Protein AF-A0A954U6V6-F1 (afdb_monomer_lite)

Radius of gyration: 22.63 Å; chains: 1; bounding box: 54×30×57 Å

Secondary structure (DSSP, 8-state):
----EEEEPSSTTEEE-TTS-EEEPPTTEEEE-S--HHHHHHHHHHS--EEEEEEETTEEEEEEEEEEHHHHHHHHHHHHHHHTSHHHHHHHHHHHHHHHHHHHHHHHHHHHHHHHHHT--GGG-

Structure (mmCIF, N/CA/C/O backbone):
data_AF-A0A954U6V6-F1
#
_entry.id   AF-A0A954U6V6-F1
#
loop_
_atom_site.group_PDB
_atom_site.id
_atom_site.type_symbol
_atom_site.label_atom_id
_atom_site.label_alt_id
_atom_site.label_comp_id
_atom_site.label_asym_id
_atom_site.label_entity_id
_atom_site.label_seq_id
_atom_site.pdbx_PDB_ins_code
_atom_site.Cartn_x
_atom_site.Cartn_y
_atom_site.Cartn_z
_atom_site.occupancy
_atom_site.B_iso_or_equiv
_atom_site.auth_seq_id
_atom_site.auth_comp_id
_atom_site.auth_asym_id
_atom_site.auth_atom_id
_atom_site.pdbx_PDB_model_num
ATOM 1 N N . MET A 1 1 ? 3.807 13.335 18.013 1.00 41.47 1 MET A N 1
ATOM 2 C CA . MET A 1 1 ? 3.464 12.500 16.842 1.00 41.47 1 MET A CA 1
ATOM 3 C C . MET A 1 1 ? 2.737 11.290 17.387 1.00 41.47 1 MET A C 1
ATOM 5 O O . MET A 1 1 ? 3.369 10.535 18.112 1.00 41.47 1 MET A O 1
ATOM 9 N N . ASN A 1 2 ? 1.426 11.165 17.165 1.00 49.06 2 ASN A N 1
ATOM 10 C CA . ASN A 1 2 ? 0.691 10.009 17.679 1.00 49.06 2 ASN A CA 1
ATOM 11 C C . ASN A 1 2 ? 1.255 8.742 17.041 1.00 49.06 2 ASN A C 1
ATOM 13 O O . ASN A 1 2 ? 1.340 8.618 15.818 1.00 49.06 2 ASN A O 1
ATOM 17 N N . ASP A 1 3 ? 1.715 7.833 17.889 1.00 63.41 3 ASP A N 1
ATOM 18 C CA . ASP A 1 3 ? 2.323 6.591 17.458 1.00 63.41 3 ASP A CA 1
ATOM 19 C C . ASP A 1 3 ? 1.211 5.599 17.133 1.00 63.41 3 ASP A C 1
ATOM 21 O O . ASP A 1 3 ? 0.740 4.845 17.977 1.00 63.41 3 ASP A O 1
ATOM 25 N N . HIS A 1 4 ? 0.739 5.639 15.891 1.00 84.50 4 HIS A N 1
ATOM 26 C CA . HIS A 1 4 ? -0.319 4.756 15.403 1.00 84.50 4 HIS A CA 1
ATOM 27 C C . HIS A 1 4 ? 0.180 3.329 15.122 1.00 84.50 4 HIS A C 1
ATOM 29 O O . HIS A 1 4 ? -0.532 2.561 14.482 1.00 84.50 4 HIS A O 1
ATOM 35 N N . ASN A 1 5 ? 1.400 2.966 15.534 1.00 92.81 5 ASN A N 1
ATOM 36 C CA . ASN A 1 5 ? 1.970 1.643 15.301 1.00 92.81 5 ASN A CA 1
ATOM 37 C C . ASN A 1 5 ? 1.783 0.738 16.518 1.00 92.81 5 ASN A C 1
ATOM 39 O O . ASN A 1 5 ? 2.320 0.986 17.597 1.00 92.81 5 ASN A O 1
ATOM 43 N N . PHE A 1 6 ? 1.103 -0.376 16.291 1.00 95.69 6 PHE A N 1
ATOM 44 C CA . PHE A 1 6 ? 0.838 -1.401 17.284 1.00 95.69 6 PHE A CA 1
ATOM 45 C C . PHE A 1 6 ? 1.368 -2.752 16.821 1.00 95.69 6 PHE A C 1
ATOM 47 O O . PHE A 1 6 ? 1.519 -3.011 15.627 1.00 95.69 6 PHE A O 1
ATOM 54 N N . SER A 1 7 ? 1.603 -3.644 17.775 1.00 95.00 7 SER A N 1
ATOM 55 C CA . SER A 1 7 ? 1.817 -5.066 17.502 1.00 95.00 7 SER A CA 1
ATOM 56 C C . SER A 1 7 ? 0.515 -5.857 17.669 1.00 95.00 7 SER A C 1
ATOM 58 O O . SER A 1 7 ? -0.400 -5.381 18.350 1.00 95.00 7 SER A O 1
ATOM 60 N N . PRO A 1 8 ? 0.375 -7.040 17.040 1.00 94.62 8 PRO A N 1
ATOM 61 C CA . PRO A 1 8 ? -0.800 -7.883 17.241 1.00 94.62 8 PRO A CA 1
ATOM 62 C C . PRO A 1 8 ? -1.002 -8.229 18.721 1.00 94.62 8 PRO A C 1
ATOM 64 O O . PRO A 1 8 ? -0.051 -8.594 19.417 1.00 94.62 8 PRO A O 1
ATOM 67 N N . GLY A 1 9 ? -2.238 -8.119 19.205 1.00 92.88 9 GLY A N 1
ATOM 68 C CA . GLY A 1 9 ? -2.623 -8.652 20.505 1.00 92.88 9 GLY A CA 1
ATOM 69 C C . GLY A 1 9 ? -2.770 -10.175 20.471 1.00 92.88 9 GLY A C 1
ATOM 70 O O . GLY A 1 9 ? -2.716 -10.808 19.419 1.00 92.88 9 GLY A O 1
ATOM 71 N N . SER A 1 10 ? -2.961 -10.783 21.642 1.00 90.25 10 SER A N 1
ATOM 72 C CA . SER A 1 10 ? -3.200 -12.231 21.755 1.00 90.25 10 SER A CA 1
ATOM 73 C C . SER A 1 10 ? -4.609 -12.654 21.329 1.00 90.25 10 SER A C 1
ATOM 75 O O . SER A 1 10 ? -4.839 -13.834 21.086 1.00 90.25 10 SER A O 1
ATOM 77 N N . LYS A 1 11 ? -5.555 -11.709 21.255 1.00 90.88 11 LYS A N 1
ATOM 78 C CA . LYS A 1 11 ? -6.932 -11.921 20.795 1.00 90.88 11 LYS A CA 1
ATOM 79 C C . LYS A 1 11 ? -7.131 -11.195 19.465 1.00 90.88 11 LYS A C 1
ATOM 81 O O . LYS A 1 11 ? -6.485 -10.183 19.212 1.00 90.88 11 LYS A O 1
ATOM 86 N N . ASN A 1 12 ? -8.071 -11.666 18.647 1.00 85.75 12 ASN A N 1
ATOM 87 C CA . ASN A 1 12 ? -8.288 -11.140 17.292 1.00 85.75 12 ASN A CA 1
ATOM 88 C C . ASN A 1 12 ? -8.625 -9.638 17.238 1.00 85.75 12 ASN A C 1
ATOM 90 O O . ASN A 1 12 ? -8.300 -8.985 16.255 1.00 85.75 12 ASN A O 1
ATOM 94 N N . ASN A 1 13 ? -9.262 -9.088 18.273 1.00 92.25 13 ASN A N 1
ATOM 95 C CA . ASN A 1 13 ? -9.685 -7.687 18.358 1.00 92.25 13 ASN A CA 1
ATOM 96 C C . ASN A 1 13 ? -8.868 -6.879 19.377 1.00 92.25 13 ASN A C 1
ATOM 98 O O . ASN A 1 13 ? -9.364 -5.903 19.944 1.00 92.25 13 ASN A O 1
ATOM 102 N N . THR A 1 14 ? -7.635 -7.299 19.660 1.00 95.19 14 THR A N 1
ATOM 103 C CA . THR A 1 14 ? -6.732 -6.538 20.520 1.00 95.19 14 THR A CA 1
ATOM 104 C C . THR A 1 14 ? -5.425 -6.228 19.816 1.00 95.19 14 THR A C 1
ATOM 106 O O . THR A 1 14 ? -4.949 -6.960 18.947 1.00 95.19 14 THR A O 1
ATOM 109 N N . VAL A 1 15 ? -4.829 -5.110 20.206 1.00 96.19 15 VAL A N 1
ATOM 110 C CA . VAL A 1 15 ? -3.508 -4.675 19.758 1.00 96.19 15 VAL A CA 1
ATOM 111 C C . VAL A 1 15 ? -2.649 -4.362 20.974 1.00 96.19 15 VAL A C 1
ATOM 113 O O . VAL A 1 15 ? -3.170 -4.140 22.066 1.00 96.19 15 VAL A O 1
ATOM 116 N N . ARG A 1 16 ? -1.329 -4.360 20.813 1.00 95.94 16 ARG A N 1
ATOM 117 C CA . ARG A 1 16 ? -0.390 -4.014 21.880 1.00 95.94 16 ARG A CA 1
ATOM 118 C C . ARG A 1 16 ? 0.410 -2.772 21.500 1.00 95.94 16 ARG A C 1
ATOM 120 O O . ARG A 1 16 ? 1.049 -2.758 20.444 1.00 95.94 16 ARG A O 1
ATOM 127 N N . SER A 1 17 ? 0.358 -1.749 22.351 1.00 93.88 17 SER A N 1
AT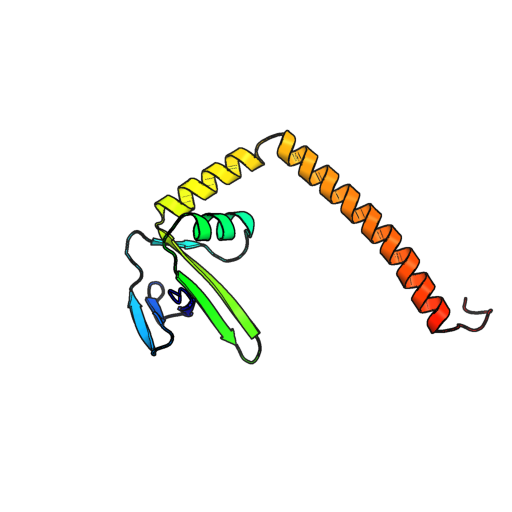OM 128 C CA . SER A 1 17 ? 1.133 -0.513 22.200 1.00 93.88 17 SER A CA 1
ATOM 129 C C . SER A 1 17 ? 2.629 -0.765 22.416 1.00 93.88 17 SER A C 1
ATOM 131 O O . SER A 1 17 ? 3.040 -1.845 22.854 1.00 93.88 17 SER A O 1
ATOM 133 N N . LYS A 1 18 ? 3.464 0.236 22.125 1.00 89.38 18 LYS A N 1
ATOM 134 C CA . LYS A 1 18 ? 4.910 0.146 22.376 1.00 89.38 18 LYS A CA 1
ATOM 135 C C . LYS A 1 18 ? 5.252 -0.015 23.857 1.00 89.38 18 LYS A C 1
ATOM 137 O O . LYS A 1 18 ? 6.198 -0.729 24.169 1.00 89.38 18 LYS A O 1
ATOM 142 N N . ASP A 1 19 ? 4.429 0.542 24.741 1.00 89.56 19 ASP A N 1
ATOM 143 C CA . ASP A 1 19 ? 4.582 0.427 26.197 1.00 89.56 19 ASP A CA 1
ATOM 144 C C . ASP A 1 19 ? 4.093 -0.926 26.744 1.00 89.56 19 ASP A C 1
ATOM 146 O O . ASP A 1 19 ? 4.076 -1.159 27.949 1.00 89.56 19 ASP A O 1
ATOM 150 N N . GLY A 1 20 ? 3.666 -1.838 25.866 1.00 90.25 20 GLY A N 1
ATOM 151 C CA . GLY A 1 20 ? 3.196 -3.169 26.240 1.00 90.25 20 GLY A CA 1
ATOM 152 C C . GLY A 1 20 ? 1.728 -3.226 26.669 1.00 90.25 20 GLY A C 1
ATOM 153 O O . GLY A 1 20 ? 1.228 -4.319 26.940 1.00 90.25 20 GLY A O 1
ATOM 154 N N . GLN A 1 21 ? 1.012 -2.096 26.673 1.00 93.12 21 GLN A N 1
ATOM 155 C CA . GLN A 1 21 ? -0.412 -2.060 27.000 1.00 93.12 21 GLN A CA 1
ATOM 156 C C . GLN A 1 21 ? -1.226 -2.772 25.919 1.00 93.12 21 GLN A C 1
ATOM 158 O O . GLN A 1 21 ? -1.072 -2.506 24.726 1.00 93.12 21 GLN A O 1
ATOM 163 N N . VAL A 1 22 ? -2.120 -3.666 26.340 1.00 95.56 22 VAL A N 1
ATOM 164 C CA . VAL A 1 22 ? -3.082 -4.312 25.444 1.00 95.56 22 VAL A CA 1
ATOM 165 C C . VAL A 1 22 ? -4.337 -3.452 25.370 1.00 95.56 22 VAL A C 1
ATOM 167 O O . VAL A 1 22 ? -4.988 -3.211 26.383 1.00 95.56 22 VAL A O 1
ATOM 170 N N . LEU A 1 23 ? -4.679 -3.012 24.165 1.00 95.56 23 LEU A N 1
ATOM 171 C CA . LEU A 1 23 ? -5.857 -2.206 23.871 1.00 95.56 23 LEU A CA 1
ATOM 172 C C . LEU A 1 23 ? -6.880 -3.053 23.117 1.00 95.56 23 LEU A C 1
ATOM 174 O O . LEU A 1 23 ? -6.522 -3.818 22.216 1.00 95.56 23 LEU A O 1
ATOM 178 N N . LYS A 1 24 ? -8.157 -2.912 23.479 1.00 96.50 24 LYS A N 1
ATOM 179 C CA . LYS A 1 24 ? -9.271 -3.456 22.698 1.00 96.50 24 LYS A CA 1
ATOM 180 C C . LYS A 1 24 ? -9.556 -2.503 21.538 1.00 96.50 24 LYS A C 1
ATOM 182 O O . LYS A 1 24 ? -9.620 -1.294 21.737 1.00 96.50 24 LYS A O 1
ATOM 187 N N . VAL A 1 25 ? -9.708 -3.058 20.342 1.00 96.12 25 VAL A N 1
ATOM 188 C CA . VAL A 1 25 ? -10.146 -2.313 19.159 1.00 96.12 25 VAL A CA 1
ATOM 189 C C . VAL A 1 25 ? -11.600 -1.859 19.359 1.00 96.12 25 VAL A C 1
ATOM 191 O O . VAL A 1 25 ? -12.391 -2.657 19.873 1.00 96.12 25 VAL A O 1
ATOM 194 N N . PRO A 1 26 ? -11.961 -0.613 18.993 1.00 96.62 26 PRO A N 1
ATOM 195 C CA . PRO A 1 26 ? -13.348 -0.159 19.041 1.00 96.62 26 PRO A CA 1
ATOM 196 C C . PRO A 1 26 ? -14.280 -1.078 18.243 1.00 96.62 26 PRO A C 1
ATOM 198 O O . PRO A 1 26 ? -13.894 -1.631 17.214 1.00 96.62 26 PRO A O 1
ATOM 201 N N . ASP A 1 27 ? -15.507 -1.261 18.727 1.00 96.12 27 ASP A N 1
ATOM 202 C CA . ASP A 1 27 ? -16.433 -2.247 18.156 1.00 96.12 27 ASP A CA 1
ATOM 203 C C . ASP A 1 27 ? -16.939 -1.848 16.751 1.00 96.12 27 ASP A C 1
ATOM 205 O O . ASP A 1 27 ? -17.356 -2.706 15.977 1.00 96.12 27 ASP A O 1
ATOM 209 N N . ASP A 1 28 ? -16.855 -0.565 16.392 1.00 97.38 28 ASP A N 1
ATOM 210 C CA . ASP A 1 28 ? -17.200 -0.011 15.077 1.00 97.38 28 ASP A CA 1
ATOM 211 C C . ASP A 1 28 ? -16.022 -0.006 14.082 1.00 97.38 28 ASP A C 1
ATOM 213 O O . ASP A 1 28 ? -16.149 0.486 12.955 1.00 97.38 28 ASP A O 1
ATOM 217 N N . TRP A 1 29 ? -14.862 -0.543 14.471 1.00 97.75 29 TRP A N 1
ATOM 218 C CA . TRP A 1 29 ? -13.676 -0.613 13.620 1.00 97.75 29 TRP A CA 1
ATOM 219 C C . TRP A 1 29 ? -13.548 -1.975 12.938 1.00 97.75 29 TRP A C 1
ATOM 221 O O . TRP A 1 29 ? -13.859 -3.025 13.497 1.00 97.75 29 TRP A O 1
ATOM 231 N N . ALA A 1 30 ? -13.013 -1.963 11.720 1.00 97.56 30 ALA A N 1
ATOM 232 C CA . ALA A 1 30 ? -12.710 -3.163 10.952 1.00 97.56 30 ALA A CA 1
ATOM 233 C C . ALA A 1 30 ? -11.225 -3.217 10.582 1.00 97.56 30 ALA A C 1
ATOM 235 O O . ALA A 1 30 ? -10.550 -2.190 10.463 1.00 97.56 30 ALA A O 1
ATOM 236 N N . LEU A 1 31 ? -10.705 -4.434 10.401 1.00 97.00 31 LEU A N 1
ATOM 237 C CA . LEU A 1 31 ? -9.329 -4.649 9.968 1.00 97.00 31 LEU A CA 1
ATOM 238 C C . LEU A 1 31 ? -9.274 -4.599 8.445 1.00 97.00 31 LEU A C 1
ATOM 240 O O . LEU A 1 31 ? -9.776 -5.495 7.768 1.00 97.00 31 LEU A O 1
ATOM 244 N N . LEU A 1 32 ? -8.600 -3.590 7.905 1.00 97.12 32 LEU A N 1
ATOM 245 C CA . LEU A 1 32 ? -8.198 -3.554 6.508 1.00 97.12 32 LEU A CA 1
ATOM 246 C C . LEU A 1 32 ? -6.922 -4.398 6.329 1.00 97.12 32 LEU A C 1
ATOM 248 O O . LEU A 1 32 ? -5.857 -3.981 6.807 1.00 97.12 32 LEU A O 1
ATOM 252 N N . PRO A 1 33 ? -6.979 -5.563 5.653 1.00 95.56 33 PRO A N 1
ATOM 253 C CA . PRO A 1 33 ? -5.794 -6.377 5.414 1.00 95.56 33 PRO A CA 1
ATOM 254 C C . PRO A 1 33 ? -4.789 -5.660 4.494 1.00 95.56 33 PRO A C 1
ATOM 256 O O . PRO A 1 33 ? -5.169 -4.806 3.686 1.00 95.56 33 PRO A O 1
ATOM 259 N N . PRO A 1 34 ? -3.491 -6.001 4.580 1.00 94.19 34 PRO A N 1
ATOM 260 C CA . PRO A 1 34 ? -2.499 -5.500 3.635 1.00 94.19 34 PRO A CA 1
ATOM 261 C C . PRO A 1 34 ? -2.795 -6.012 2.214 1.00 94.19 34 PRO A C 1
ATOM 263 O O . PRO A 1 34 ? -3.227 -7.148 2.038 1.00 94.19 34 PRO A O 1
ATOM 266 N N . GLY A 1 35 ? -2.527 -5.192 1.192 1.00 94.50 35 GLY A N 1
ATOM 267 C CA . GLY A 1 35 ? -2.655 -5.594 -0.215 1.00 94.50 35 GLY A CA 1
ATOM 268 C C . GLY A 1 35 ? -2.923 -4.415 -1.143 1.00 94.50 35 GLY A C 1
ATOM 269 O O . GLY A 1 35 ? -2.083 -4.061 -1.967 1.00 94.50 35 GLY A O 1
ATOM 270 N N . ASP A 1 36 ? -4.068 -3.755 -0.974 1.00 95.06 36 ASP A N 1
ATOM 271 C CA . ASP A 1 36 ? -4.425 -2.595 -1.790 1.00 95.06 36 ASP A CA 1
ATOM 272 C C . ASP A 1 36 ? -3.756 -1.319 -1.254 1.00 95.06 36 ASP A C 1
ATOM 274 O O . ASP A 1 36 ? -4.178 -0.707 -0.265 1.00 95.06 36 ASP A O 1
ATOM 278 N N . ALA A 1 37 ? -2.671 -0.915 -1.916 1.00 94.06 37 ALA A N 1
ATOM 279 C CA . ALA A 1 37 ? -1.910 0.274 -1.553 1.00 94.06 37 ALA A CA 1
ATOM 280 C C . ALA A 1 37 ? -2.726 1.573 -1.686 1.00 94.06 37 ALA A C 1
ATOM 282 O O . ALA A 1 37 ? -2.500 2.507 -0.919 1.00 94.06 37 ALA A O 1
ATOM 283 N N . ALA A 1 38 ? -3.665 1.655 -2.635 1.00 95.94 38 ALA A N 1
ATOM 284 C CA . ALA A 1 38 ? -4.493 2.847 -2.804 1.00 95.94 38 ALA A CA 1
ATOM 285 C C . ALA A 1 38 ? -5.516 2.956 -1.666 1.00 95.94 38 ALA A C 1
ATOM 287 O O . ALA A 1 3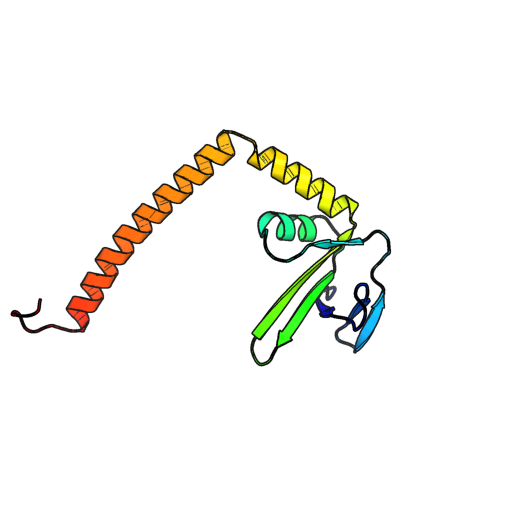8 ? -5.613 4.009 -1.034 1.00 95.94 38 ALA A O 1
ATOM 288 N N . LEU A 1 39 ? -6.203 1.852 -1.354 1.00 97.44 39 LEU A N 1
ATOM 289 C CA . LEU A 1 39 ? -7.182 1.788 -0.266 1.00 97.44 39 LEU A CA 1
ATOM 290 C C . LEU A 1 39 ? -6.531 2.078 1.090 1.00 97.44 39 LEU A C 1
ATOM 292 O O . LEU A 1 39 ? -6.988 2.951 1.823 1.00 97.44 39 LEU A O 1
ATOM 296 N N . THR A 1 40 ? -5.409 1.423 1.397 1.00 96.00 40 THR A N 1
ATOM 297 C CA . THR A 1 40 ? -4.698 1.629 2.672 1.00 96.00 40 THR A CA 1
ATOM 298 C C . THR A 1 40 ? -4.175 3.058 2.842 1.00 96.00 40 THR A C 1
ATOM 300 O O . THR A 1 40 ? -4.264 3.601 3.941 1.00 96.00 40 THR A O 1
ATOM 303 N N . ARG A 1 41 ? -3.663 3.706 1.784 1.00 96.44 41 ARG A N 1
ATOM 304 C CA . ARG A 1 41 ? -3.218 5.113 1.843 1.00 96.44 41 ARG A CA 1
ATOM 305 C C . ARG A 1 41 ? -4.381 6.075 2.078 1.00 96.44 41 ARG A C 1
ATOM 307 O O . ARG A 1 41 ? -4.253 6.968 2.910 1.00 96.44 41 ARG A O 1
ATOM 314 N N . ARG A 1 42 ? -5.507 5.886 1.381 1.00 97.69 42 ARG A N 1
ATOM 315 C CA . ARG A 1 42 ? -6.687 6.750 1.532 1.00 97.69 42 ARG A CA 1
ATOM 316 C C . ARG A 1 42 ? -7.345 6.592 2.899 1.00 97.69 42 ARG A C 1
ATOM 318 O O . ARG A 1 42 ? -7.677 7.599 3.509 1.00 97.69 42 ARG A O 1
ATOM 325 N N . VAL A 1 43 ? -7.453 5.367 3.421 1.00 97.62 43 VAL A N 1
ATOM 326 C CA . VAL A 1 43 ? -7.977 5.124 4.779 1.00 97.62 43 VAL A CA 1
ATOM 327 C C . VAL A 1 43 ? -7.129 5.833 5.834 1.00 97.62 43 VAL A C 1
ATOM 329 O O . VAL A 1 43 ? -7.677 6.529 6.680 1.00 97.62 43 VAL A O 1
ATOM 332 N N . LYS A 1 44 ? -5.795 5.742 5.746 1.00 95.19 44 LYS A N 1
ATOM 333 C CA . LYS A 1 44 ? -4.891 6.454 6.668 1.00 95.19 44 LYS A CA 1
ATOM 334 C C . LYS A 1 44 ? -5.017 7.976 6.588 1.00 95.19 44 LYS A C 1
ATOM 336 O O . LYS A 1 44 ? -4.849 8.648 7.597 1.00 95.19 44 LYS A O 1
ATOM 341 N N . ALA A 1 45 ? -5.274 8.511 5.396 1.00 96.38 45 ALA A N 1
ATOM 342 C CA . ALA A 1 45 ? -5.467 9.944 5.188 1.00 96.38 45 ALA A CA 1
ATOM 343 C C . ALA A 1 45 ? -6.845 10.437 5.664 1.00 96.38 45 ALA A C 1
ATOM 345 O O . ALA A 1 45 ? -6.987 11.609 5.993 1.00 96.38 45 ALA A O 1
ATOM 346 N N . ALA A 1 46 ? -7.853 9.562 5.692 1.00 95.38 46 ALA A N 1
ATOM 347 C CA . ALA A 1 46 ? -9.233 9.927 5.990 1.00 95.38 46 ALA A CA 1
ATOM 348 C C . ALA A 1 46 ? -9.542 10.094 7.485 1.00 95.38 46 ALA A C 1
ATOM 350 O O . ALA A 1 46 ? -10.598 10.631 7.810 1.00 95.38 46 ALA A O 1
ATOM 351 N N . GLY A 1 47 ? -8.666 9.646 8.389 1.00 93.12 47 GLY A N 1
ATOM 352 C CA . GLY A 1 47 ? -8.855 9.878 9.818 1.00 93.12 47 GLY A CA 1
ATOM 353 C C . GLY A 1 47 ? -8.127 8.891 10.720 1.00 93.12 47 GLY A C 1
ATOM 354 O O . GLY A 1 47 ? -7.034 8.407 10.409 1.00 93.12 47 GLY A O 1
ATOM 355 N N . GLU A 1 48 ? -8.744 8.628 11.871 1.00 94.75 48 GLU A N 1
ATOM 356 C CA . GLU A 1 48 ? -8.199 7.756 12.906 1.00 94.75 48 GLU A CA 1
ATOM 357 C C . GLU A 1 48 ? -7.970 6.333 12.404 1.00 94.75 48 GLU A C 1
ATOM 359 O O . GLU A 1 48 ? -8.805 5.731 11.726 1.00 94.75 48 GLU A O 1
ATOM 364 N N . HIS A 1 49 ? -6.802 5.801 12.748 1.00 96.44 49 HIS A N 1
ATOM 365 C CA . HIS A 1 49 ? -6.399 4.462 12.367 1.00 96.44 49 HIS A CA 1
ATOM 366 C C . HIS A 1 49 ? -5.296 3.934 13.284 1.00 96.44 49 HIS A C 1
ATOM 368 O O . HIS A 1 49 ? -4.504 4.700 13.841 1.00 96.44 49 HIS A O 1
ATOM 374 N N . TRP A 1 50 ? -5.201 2.608 13.377 1.00 96.81 50 TRP A N 1
ATOM 375 C CA . TRP A 1 50 ? -4.118 1.880 14.035 1.00 96.81 50 TRP A CA 1
ATOM 376 C C . TRP A 1 50 ? -3.444 0.951 13.027 1.00 96.81 50 TRP A C 1
ATOM 378 O O . TRP A 1 50 ? -4.063 0.057 12.455 1.00 96.81 50 TRP A O 1
ATOM 388 N N . VAL A 1 51 ? -2.152 1.144 12.799 1.00 96.25 51 VAL A N 1
ATOM 389 C CA . VAL A 1 51 ? -1.329 0.290 11.943 1.00 96.25 51 VAL A CA 1
ATOM 390 C C . VAL A 1 51 ? -0.799 -0.870 12.771 1.00 96.25 51 VAL A C 1
ATOM 392 O O . VAL A 1 51 ? -0.117 -0.657 13.769 1.00 96.25 51 VAL A O 1
ATOM 395 N N . VAL A 1 52 ? -1.055 -2.101 12.334 1.00 96.19 52 VAL A N 1
ATOM 396 C CA . VAL A 1 52 ? -0.562 -3.293 13.028 1.00 96.19 52 VAL A CA 1
ATOM 397 C C . VAL A 1 52 ? 0.647 -3.857 12.293 1.00 96.19 52 VAL A C 1
ATOM 399 O O . VAL A 1 52 ? 0.590 -4.166 11.098 1.00 96.19 52 VAL A O 1
ATOM 402 N N . GLN A 1 53 ? 1.759 -3.993 13.008 1.00 95.56 53 GLN A N 1
ATOM 403 C CA . GLN A 1 53 ? 3.026 -4.499 12.497 1.00 95.56 53 GLN A CA 1
ATOM 404 C C . GLN A 1 53 ? 3.609 -5.552 13.436 1.00 95.56 53 GLN A C 1
ATOM 406 O O . GLN A 1 53 ? 3.603 -5.406 14.653 1.00 95.56 53 GLN A O 1
ATOM 411 N N . GLU A 1 54 ? 4.158 -6.614 12.864 1.00 94.69 54 GLU A N 1
ATOM 412 C CA . GLU A 1 54 ? 4.795 -7.693 13.607 1.00 94.69 54 GLU A CA 1
ATOM 413 C C . GLU A 1 54 ? 6.251 -7.836 13.170 1.00 94.69 54 GLU A C 1
ATOM 415 O O . GLU A 1 54 ? 6.547 -8.090 11.999 1.00 94.69 54 GLU A O 1
ATOM 420 N N . LYS A 1 55 ? 7.177 -7.688 14.117 1.00 93.56 55 LYS A N 1
ATOM 421 C CA . LYS A 1 55 ? 8.594 -7.945 13.868 1.00 93.56 55 LYS A CA 1
ATOM 422 C C . LYS A 1 55 ? 8.858 -9.447 13.969 1.00 93.56 55 LYS A C 1
ATOM 424 O O . LYS A 1 55 ? 8.680 -10.036 15.029 1.00 93.56 55 LYS A O 1
ATOM 429 N N . LYS A 1 56 ? 9.331 -10.056 12.880 1.00 94.12 56 LYS A N 1
ATOM 430 C CA . LYS A 1 56 ? 9.815 -11.443 12.843 1.00 94.12 56 LYS A CA 1
ATOM 431 C C . LYS A 1 56 ? 11.284 -11.446 12.431 1.00 94.12 56 LYS A C 1
ATOM 433 O O . LYS A 1 56 ? 11.629 -11.185 11.275 1.00 94.12 56 LYS A O 1
ATOM 438 N N . GLY A 1 57 ? 12.160 -11.699 13.402 1.00 94.56 57 GLY A N 1
ATOM 439 C CA . GLY A 1 57 ? 13.605 -11.567 13.227 1.00 94.56 57 GLY A CA 1
ATOM 440 C C . GLY A 1 57 ? 13.993 -10.141 12.817 1.00 94.56 57 GLY A C 1
ATOM 441 O O . GLY A 1 57 ? 13.681 -9.175 13.514 1.00 94.56 57 GLY A O 1
ATOM 442 N N . ARG A 1 58 ? 14.663 -10.006 11.665 1.00 94.56 58 ARG A N 1
ATOM 443 C CA . ARG A 1 58 ? 15.077 -8.709 11.094 1.00 94.56 58 ARG A CA 1
ATOM 444 C C . ARG A 1 58 ? 14.007 -8.047 10.213 1.00 94.56 58 ARG A C 1
ATOM 446 O O . ARG A 1 58 ? 14.222 -6.929 9.760 1.00 94.56 58 ARG A O 1
ATOM 453 N N . LYS A 1 59 ? 12.877 -8.716 9.949 1.00 95.19 59 LYS A N 1
ATOM 454 C CA . LYS A 1 59 ? 11.816 -8.223 9.056 1.00 95.19 59 LYS A CA 1
ATOM 455 C C . LYS A 1 59 ? 10.608 -7.721 9.846 1.00 95.19 59 LYS A C 1
ATOM 457 O O . LYS A 1 59 ? 10.273 -8.272 10.893 1.00 95.19 59 LYS A O 1
ATOM 462 N N . VAL A 1 60 ? 9.936 -6.702 9.313 1.00 94.62 60 VAL A N 1
ATOM 463 C CA . VAL A 1 60 ? 8.660 -6.188 9.828 1.00 94.62 60 VAL A CA 1
ATOM 464 C C . VAL A 1 60 ? 7.563 -6.540 8.833 1.00 94.62 60 VAL A C 1
ATOM 466 O O . VAL A 1 60 ? 7.642 -6.185 7.660 1.00 94.62 60 VAL A O 1
ATOM 469 N N . PHE A 1 61 ? 6.549 -7.255 9.305 1.00 94.31 61 PHE A N 1
ATOM 470 C CA . PHE A 1 61 ? 5.395 -7.670 8.521 1.00 94.31 61 PHE A CA 1
ATOM 471 C C . PHE A 1 61 ? 4.201 -6.796 8.883 1.00 94.31 61 PHE A C 1
ATOM 473 O O . PHE A 1 61 ? 3.842 -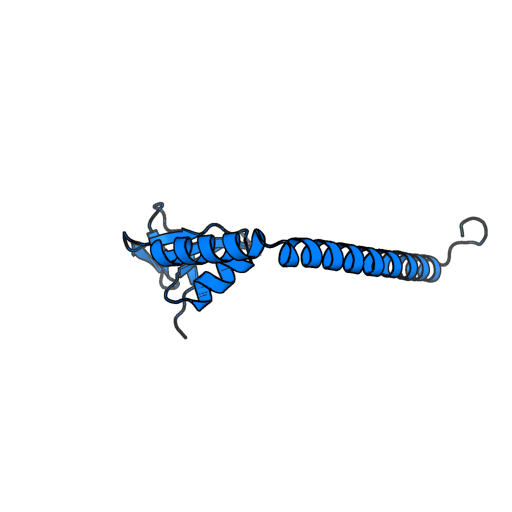6.687 10.054 1.00 94.31 61 PHE A O 1
ATOM 480 N N . SER A 1 62 ? 3.559 -6.191 7.887 1.00 94.31 62 SER A N 1
ATOM 481 C CA . SER A 1 62 ? 2.272 -5.534 8.116 1.00 94.31 62 SER A CA 1
ATOM 482 C C . SER A 1 62 ? 1.187 -6.589 8.331 1.00 94.31 62 SER A C 1
ATOM 484 O O . SER A 1 62 ? 1.106 -7.566 7.587 1.00 94.31 62 SER A O 1
ATOM 486 N N . ARG A 1 63 ? 0.349 -6.384 9.348 1.00 95.44 63 ARG A N 1
ATOM 487 C CA . ARG A 1 63 ? -0.849 -7.188 9.626 1.00 95.44 63 ARG A CA 1
ATOM 488 C C . ARG A 1 63 ? -2.147 -6.470 9.260 1.00 95.44 63 ARG A C 1
ATOM 490 O O . ARG A 1 63 ? -3.214 -7.046 9.420 1.00 95.44 63 ARG A O 1
ATOM 497 N N . GLY A 1 64 ? -2.047 -5.259 8.718 1.00 95.75 64 GLY A N 1
ATOM 498 C CA . GLY A 1 64 ? -3.182 -4.454 8.285 1.00 95.75 64 GLY A CA 1
ATOM 499 C C . GLY A 1 64 ? -3.306 -3.145 9.053 1.00 95.75 64 GLY A C 1
ATOM 500 O O . GLY A 1 64 ? -2.390 -2.718 9.765 1.00 95.75 64 GLY A O 1
ATOM 501 N N . VAL A 1 65 ? -4.443 -2.492 8.854 1.00 96.94 65 VAL A N 1
ATOM 502 C CA . VAL A 1 65 ? -4.804 -1.221 9.478 1.00 96.94 65 VAL A CA 1
ATOM 503 C C . VAL A 1 65 ? -6.198 -1.369 10.069 1.00 96.94 65 VAL A C 1
ATOM 505 O O . VAL A 1 65 ? -7.132 -1.677 9.339 1.00 96.94 65 VAL A O 1
ATOM 508 N N . TRP A 1 66 ? -6.346 -1.152 11.370 1.00 97.69 66 TRP A N 1
ATOM 509 C CA . TRP A 1 66 ? -7.663 -0.949 11.960 1.00 97.69 66 TRP A CA 1
ATOM 510 C C . TRP A 1 66 ? -8.096 0.495 11.738 1.00 97.69 66 TRP A C 1
ATOM 512 O O . TRP A 1 66 ? -7.295 1.411 11.922 1.00 97.69 66 TRP A O 1
ATOM 522 N N . ALA A 1 67 ? -9.341 0.688 11.330 1.00 97.62 67 ALA A N 1
ATOM 523 C CA . ALA A 1 67 ? -9.965 1.996 11.158 1.00 97.62 67 ALA A CA 1
ATOM 524 C C . ALA A 1 67 ? -11.493 1.838 11.269 1.00 97.62 67 ALA A C 1
ATOM 526 O O . ALA A 1 67 ? -11.979 0.704 11.156 1.00 97.62 67 ALA A O 1
ATOM 527 N N . PRO A 1 68 ? -12.262 2.931 11.437 1.00 98.25 68 PRO A N 1
ATOM 528 C CA . PRO A 1 68 ? -13.720 2.869 11.418 1.00 98.25 68 PRO A CA 1
ATOM 529 C C . PRO A 1 68 ? -14.232 2.125 10.179 1.00 98.25 68 PRO A C 1
ATOM 531 O O . PRO A 1 68 ? -13.841 2.442 9.048 1.00 98.25 68 PRO A O 1
ATOM 534 N N . ALA A 1 69 ? -15.110 1.141 10.379 1.00 98.00 69 ALA A N 1
ATOM 535 C CA . ALA A 1 69 ? -15.614 0.282 9.308 1.00 98.00 69 ALA A CA 1
ATOM 536 C C . ALA A 1 69 ? -16.302 1.104 8.207 1.00 98.00 69 ALA A C 1
ATOM 538 O O . ALA A 1 69 ? -16.063 0.884 7.020 1.00 98.00 69 ALA A O 1
ATOM 539 N N . LEU A 1 70 ? -17.065 2.129 8.601 1.00 97.94 70 LEU A N 1
ATOM 540 C CA . LEU A 1 70 ? -17.717 3.065 7.681 1.00 97.94 70 LEU A CA 1
ATOM 541 C C . LEU A 1 70 ? -16.717 3.792 6.769 1.00 97.94 70 LEU A C 1
ATOM 543 O O . LEU A 1 70 ? -16.981 3.975 5.582 1.00 97.94 70 LEU A O 1
ATOM 547 N N . THR A 1 71 ? -15.550 4.176 7.295 1.00 98.06 71 THR A N 1
ATOM 548 C CA . THR A 1 71 ? -14.497 4.832 6.507 1.00 98.06 71 THR A CA 1
ATOM 549 C C . THR A 1 71 ? -13.890 3.873 5.488 1.00 98.06 71 THR A C 1
ATOM 551 O O . THR A 1 71 ? -13.684 4.260 4.338 1.00 98.06 71 THR A O 1
ATOM 554 N N . ILE A 1 72 ? -13.624 2.623 5.885 1.00 98.12 72 ILE A N 1
ATOM 555 C CA . ILE A 1 72 ? -13.092 1.594 4.981 1.00 98.12 72 ILE A CA 1
ATOM 556 C C . ILE A 1 72 ? -14.075 1.334 3.837 1.00 98.12 72 ILE A C 1
ATOM 558 O O . ILE A 1 72 ? -13.671 1.366 2.675 1.00 98.12 72 ILE A O 1
ATOM 562 N N . GLU A 1 73 ? -15.354 1.122 4.149 1.00 98.19 73 GLU A N 1
ATOM 563 C CA . GLU A 1 73 ? -16.366 0.791 3.143 1.00 98.19 73 GLU A CA 1
ATOM 564 C C . GLU A 1 73 ? -16.662 1.957 2.197 1.00 98.19 73 GLU A C 1
ATOM 566 O O . GLU A 1 73 ? -16.712 1.757 0.982 1.00 98.19 73 GLU A O 1
ATOM 571 N N . ARG A 1 74 ? -16.737 3.194 2.708 1.00 98.25 74 ARG A N 1
ATOM 572 C CA . ARG A 1 74 ? -16.876 4.388 1.860 1.00 98.25 74 ARG A CA 1
ATOM 573 C C . ARG A 1 74 ? -15.735 4.496 0.845 1.00 98.25 74 ARG A C 1
ATOM 575 O O . ARG A 1 74 ? -15.980 4.638 -0.348 1.00 98.25 74 ARG A O 1
ATOM 582 N N . ILE A 1 75 ? -14.486 4.387 1.300 1.00 98.25 75 ILE A N 1
ATOM 583 C CA . ILE A 1 75 ? -13.310 4.537 0.427 1.00 98.25 75 ILE A CA 1
ATOM 584 C C . ILE A 1 75 ? -13.190 3.362 -0.549 1.00 98.25 75 ILE A C 1
ATOM 586 O O . ILE A 1 75 ? -12.761 3.547 -1.690 1.00 98.25 75 ILE A O 1
ATOM 590 N N . ARG A 1 76 ? -13.579 2.152 -0.130 1.00 97.88 76 ARG A N 1
ATOM 591 C CA . ARG A 1 76 ? -13.660 0.983 -1.012 1.00 97.88 76 ARG A CA 1
ATOM 592 C C . ARG A 1 76 ? -14.643 1.239 -2.157 1.00 97.88 76 ARG A C 1
ATOM 594 O O . ARG A 1 76 ? -14.275 1.023 -3.308 1.00 97.88 76 ARG A O 1
ATOM 601 N N . ALA A 1 77 ? -15.840 1.742 -1.856 1.00 97.88 77 ALA A N 1
ATOM 602 C CA . ALA A 1 77 ? -16.853 2.062 -2.861 1.00 97.88 77 ALA A CA 1
ATOM 603 C C . ALA A 1 77 ? -16.406 3.186 -3.818 1.00 97.88 77 ALA A C 1
ATOM 605 O O . ALA A 1 77 ? -16.588 3.076 -5.033 1.00 97.88 77 ALA A O 1
ATOM 606 N N . GLU A 1 78 ? -15.762 4.235 -3.295 1.00 97.44 78 GLU A N 1
ATOM 607 C CA . GLU A 1 78 ? -15.172 5.313 -4.104 1.00 97.44 78 GLU A CA 1
ATOM 608 C C . GLU A 1 78 ? -14.116 4.765 -5.079 1.00 97.44 78 GLU A C 1
ATOM 610 O O . GLU A 1 78 ? -14.152 5.054 -6.276 1.00 97.44 78 GLU A O 1
ATOM 615 N N . LEU A 1 79 ? -13.203 3.916 -4.592 1.00 96.75 79 LEU A N 1
ATOM 616 C CA . LEU A 1 79 ? -12.170 3.298 -5.427 1.00 96.75 79 LEU A CA 1
ATOM 617 C C . LEU A 1 79 ? -12.746 2.358 -6.483 1.00 96.75 79 LEU A C 1
ATOM 619 O O . LEU A 1 79 ? -12.239 2.334 -7.604 1.00 96.75 79 LEU A O 1
ATOM 623 N N . GLU A 1 80 ? -13.775 1.585 -6.149 1.00 96.69 80 GLU A N 1
ATOM 624 C CA . GLU A 1 80 ? -14.421 0.694 -7.111 1.00 96.69 80 GLU A CA 1
ATOM 625 C C . GLU A 1 80 ? -15.111 1.486 -8.227 1.00 96.69 80 GLU A C 1
ATOM 627 O O . GLU A 1 80 ? -14.973 1.160 -9.409 1.00 96.69 80 GLU A O 1
ATOM 632 N N . THR A 1 81 ? -15.757 2.598 -7.869 1.00 96.31 81 THR A N 1
ATOM 633 C CA . THR A 1 81 ? -16.355 3.530 -8.834 1.00 96.31 81 THR A CA 1
ATOM 634 C C . THR A 1 81 ? -15.295 4.103 -9.776 1.00 96.31 81 THR A C 1
ATOM 636 O O . THR A 1 81 ? -15.469 4.074 -10.993 1.00 96.31 81 THR A O 1
ATOM 639 N N . GLU A 1 82 ? -14.155 4.562 -9.246 1.00 94.69 82 GLU A N 1
ATOM 640 C CA . GLU A 1 82 ? -13.039 5.052 -10.066 1.00 94.69 82 GLU A CA 1
ATOM 641 C C . GLU A 1 82 ? -12.488 3.969 -11.007 1.00 94.69 82 GLU A C 1
ATOM 643 O O . GLU A 1 82 ? -12.237 4.230 -12.190 1.00 94.69 82 GLU A O 1
ATOM 648 N N . ARG A 1 83 ? -12.304 2.747 -10.492 1.00 95.75 83 ARG A N 1
ATOM 649 C CA . ARG A 1 83 ? -11.751 1.600 -11.231 1.00 95.75 83 ARG A CA 1
ATOM 650 C C . ARG A 1 83 ? -12.673 1.096 -12.331 1.00 95.75 83 ARG A C 1
ATOM 652 O O . ARG A 1 83 ? -12.175 0.616 -13.347 1.00 95.75 83 ARG A O 1
ATOM 659 N N . SER A 1 84 ? -13.978 1.264 -12.154 1.00 93.75 84 SER A N 1
ATOM 660 C CA . SER A 1 84 ? -14.999 0.894 -13.136 1.00 93.75 84 SER A CA 1
ATOM 661 C C . SER A 1 84 ? -15.024 1.819 -14.360 1.00 93.75 84 SER A C 1
ATOM 663 O O . SER A 1 84 ? -15.705 1.533 -15.343 1.00 93.75 84 SER A O 1
ATOM 665 N N . THR A 1 85 ? -14.283 2.934 -14.350 1.00 95.81 85 THR A N 1
ATOM 666 C CA . THR A 1 85 ? -14.271 3.869 -15.480 1.00 95.81 85 THR A CA 1
ATOM 667 C C . THR A 1 85 ? -13.391 3.390 -16.641 1.00 95.81 85 THR A C 1
ATOM 669 O O . THR A 1 85 ? -12.258 2.934 -16.466 1.00 95.81 85 THR A O 1
ATOM 672 N N . ALA A 1 86 ? -13.860 3.606 -17.875 1.00 93.62 86 ALA A N 1
ATOM 673 C CA . ALA A 1 86 ? -13.074 3.323 -19.081 1.00 93.62 86 ALA A CA 1
ATOM 674 C C . ALA A 1 86 ? -11.759 4.127 -19.134 1.00 93.62 86 ALA A C 1
ATOM 676 O O . ALA A 1 86 ? -10.748 3.642 -19.640 1.00 93.62 86 ALA A O 1
ATOM 677 N N . SER A 1 87 ? -11.753 5.346 -18.584 1.00 94.00 87 SER A N 1
ATOM 678 C CA . SER A 1 87 ? -10.544 6.170 -18.468 1.00 94.00 87 SER A CA 1
ATOM 679 C C . SER A 1 87 ? -9.483 5.492 -17.596 1.00 94.00 87 SER A C 1
ATOM 681 O O . SER A 1 87 ? -8.316 5.410 -17.987 1.00 94.00 87 SER A O 1
ATOM 683 N N . PHE A 1 88 ? -9.886 4.922 -16.453 1.00 93.00 88 PHE A N 1
ATOM 684 C CA . PHE A 1 88 ? -8.980 4.177 -15.585 1.00 93.00 88 PHE A CA 1
ATOM 685 C C . PHE A 1 88 ? -8.405 2.942 -16.287 1.00 93.00 88 PHE A C 1
ATOM 687 O O . PHE A 1 88 ? -7.192 2.728 -16.238 1.00 93.00 88 PHE A O 1
ATOM 694 N N . ALA A 1 89 ? -9.247 2.171 -16.983 1.00 93.50 89 ALA A N 1
ATOM 695 C CA . ALA A 1 89 ? -8.809 0.999 -17.741 1.00 93.50 89 ALA A CA 1
ATOM 696 C C . ALA A 1 89 ? -7.768 1.367 -18.814 1.00 93.50 89 ALA A C 1
ATOM 698 O O . ALA A 1 89 ? -6.687 0.775 -18.854 1.00 93.50 89 ALA A O 1
ATOM 699 N N . ARG A 1 90 ? -8.037 2.412 -19.612 1.00 95.12 90 ARG A N 1
ATOM 700 C CA . ARG A 1 90 ? -7.103 2.916 -20.635 1.00 95.12 90 ARG A CA 1
ATOM 701 C C . ARG A 1 90 ? -5.789 3.397 -20.028 1.00 95.12 90 ARG A C 1
ATOM 703 O O . ARG A 1 90 ? -4.720 3.094 -20.553 1.00 95.12 90 ARG A O 1
ATOM 710 N N . ARG A 1 91 ? -5.846 4.118 -18.903 1.00 95.62 91 ARG A N 1
ATOM 711 C CA . ARG A 1 91 ? -4.640 4.573 -18.198 1.00 95.62 91 ARG A CA 1
ATOM 712 C C . ARG A 1 91 ? -3.800 3.389 -17.717 1.00 95.62 91 ARG A C 1
ATOM 714 O O . ARG A 1 91 ? -2.595 3.388 -17.941 1.00 95.62 91 ARG A O 1
ATOM 721 N N . LYS A 1 92 ? -4.432 2.369 -17.126 1.00 95.12 92 LYS A N 1
ATOM 722 C CA . LYS A 1 92 ? -3.755 1.153 -16.649 1.00 95.12 92 LYS A CA 1
ATOM 723 C C . LYS A 1 92 ? -3.040 0.413 -17.783 1.00 95.12 92 LYS A C 1
ATOM 725 O O . LYS A 1 92 ? -1.909 -0.030 -17.595 1.00 95.12 92 LYS A O 1
ATOM 730 N N . GLU A 1 93 ? -3.673 0.300 -18.949 1.00 96.00 93 GLU A N 1
ATOM 731 C CA . GLU A 1 93 ? -3.063 -0.306 -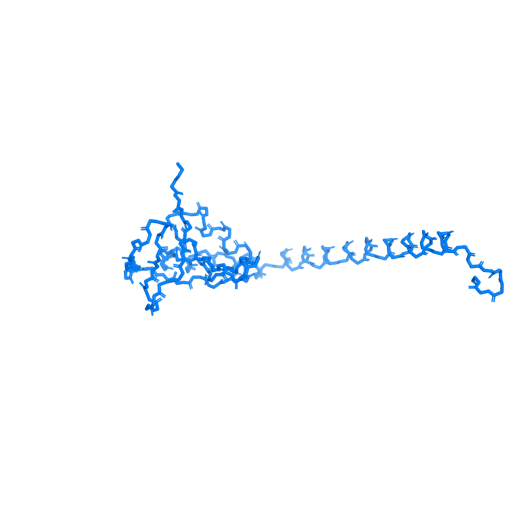20.137 1.00 96.00 93 GLU A CA 1
ATOM 732 C C . GLU A 1 93 ? -1.880 0.527 -20.654 1.00 96.00 93 GLU A C 1
ATOM 734 O O . GLU A 1 93 ? -0.799 -0.010 -20.895 1.00 96.00 93 GLU A O 1
ATOM 739 N N . ALA A 1 94 ? -2.044 1.848 -20.761 1.00 96.75 94 ALA A N 1
ATOM 740 C CA . ALA A 1 94 ? -0.970 2.742 -21.188 1.00 96.75 94 ALA A CA 1
ATOM 741 C C . ALA A 1 94 ? 0.232 2.713 -20.225 1.00 96.75 94 ALA A C 1
ATOM 743 O O . ALA A 1 94 ? 1.380 2.710 -20.669 1.00 96.75 94 ALA A O 1
ATOM 744 N N . ASP A 1 95 ? -0.015 2.657 -18.912 1.00 96.44 95 ASP A N 1
ATOM 745 C CA . ASP A 1 95 ? 1.024 2.492 -17.889 1.00 96.44 95 ASP A CA 1
ATOM 746 C C . ASP A 1 95 ? 1.735 1.133 -18.001 1.00 96.44 95 ASP A C 1
ATOM 748 O O . ASP A 1 95 ? 2.933 1.042 -17.735 1.00 96.44 95 ASP A O 1
ATOM 752 N N . ALA A 1 96 ? 1.022 0.063 -18.370 1.00 97.00 96 ALA A N 1
ATOM 753 C CA . ALA A 1 96 ? 1.624 -1.249 -18.599 1.00 97.00 96 ALA A CA 1
ATOM 754 C C . ALA A 1 96 ? 2.553 -1.230 -19.821 1.00 97.00 96 ALA A C 1
ATOM 756 O O . ALA A 1 96 ? 3.721 -1.584 -19.683 1.00 97.00 96 ALA A O 1
ATOM 757 N N . LYS A 1 97 ? 2.082 -0.705 -20.960 1.00 97.62 97 LYS A N 1
ATOM 758 C CA . LYS A 1 97 ? 2.885 -0.572 -22.190 1.00 97.62 97 LYS A CA 1
ATOM 759 C C . LYS A 1 97 ? 4.134 0.285 -21.978 1.00 97.62 97 LYS A C 1
ATOM 761 O O . LYS A 1 97 ? 5.217 -0.061 -22.434 1.00 97.62 97 LYS A O 1
ATOM 766 N N . ARG A 1 98 ? 4.010 1.394 -21.236 1.00 97.31 98 ARG A N 1
ATOM 767 C CA . ARG A 1 98 ? 5.163 2.241 -20.885 1.00 97.31 98 ARG A CA 1
ATOM 768 C C . ARG A 1 98 ? 6.202 1.494 -20.050 1.00 97.31 98 ARG A C 1
ATOM 770 O O . ARG A 1 98 ? 7.392 1.640 -20.308 1.00 97.31 98 ARG A O 1
ATOM 777 N N . ARG A 1 99 ? 5.769 0.694 -19.069 1.00 97.44 99 ARG A N 1
ATOM 778 C CA . ARG A 1 99 ? 6.683 -0.113 -18.246 1.00 97.44 99 ARG A CA 1
ATOM 779 C C . ARG A 1 99 ? 7.356 -1.226 -19.040 1.00 97.44 99 ARG A C 1
ATOM 781 O O . ARG A 1 99 ? 8.532 -1.468 -18.823 1.00 97.44 99 ARG A O 1
ATOM 788 N N . GLU A 1 100 ? 6.638 -1.869 -19.952 1.00 97.69 100 GLU A N 1
ATOM 789 C CA . GLU A 1 100 ? 7.196 -2.902 -20.832 1.00 97.69 100 GLU A CA 1
ATOM 790 C C . GLU A 1 100 ? 8.288 -2.340 -21.748 1.00 97.69 100 GLU A C 1
ATOM 792 O O . GLU A 1 100 ? 9.371 -2.917 -21.846 1.00 97.69 100 GLU A O 1
ATOM 797 N N . LYS A 1 101 ? 8.046 -1.165 -22.340 1.00 97.44 101 LYS A N 1
ATOM 798 C CA . LYS A 1 101 ? 9.057 -0.473 -23.143 1.00 97.44 101 LYS A CA 1
ATOM 799 C C . LYS A 1 101 ? 10.316 -0.169 -22.322 1.00 97.44 101 LYS A C 1
ATOM 801 O O . LYS A 1 101 ? 11.404 -0.564 -22.720 1.00 97.44 101 LYS A O 1
ATOM 806 N N . ALA A 1 102 ? 10.153 0.455 -21.154 1.00 97.75 102 ALA A N 1
ATOM 807 C CA . ALA A 1 102 ? 11.277 0.780 -20.273 1.00 97.75 102 ALA A CA 1
ATOM 808 C C . ALA A 1 102 ? 12.030 -0.473 -19.785 1.00 97.75 102 ALA A C 1
ATOM 810 O O . ALA A 1 102 ? 13.247 -0.450 -19.647 1.00 97.75 102 ALA A O 1
ATOM 811 N N . GLN A 1 103 ? 11.316 -1.575 -19.535 1.00 97.75 103 GLN A N 1
ATOM 812 C CA . GLN A 1 103 ? 11.929 -2.850 -19.161 1.00 97.75 103 GLN A CA 1
ATOM 813 C C . GLN A 1 103 ? 12.757 -3.436 -20.306 1.00 97.75 103 GLN A C 1
ATOM 815 O O . GLN A 1 103 ? 13.815 -3.995 -20.046 1.00 97.75 103 GLN A O 1
ATOM 820 N N . THR A 1 104 ? 12.282 -3.325 -21.547 1.00 97.94 104 THR A N 1
ATOM 821 C CA . THR A 1 104 ? 12.999 -3.828 -22.728 1.00 97.94 104 THR A CA 1
ATOM 822 C C . THR A 1 104 ? 14.308 -3.070 -22.918 1.00 97.94 104 THR A C 1
ATOM 824 O O . THR A 1 104 ? 15.360 -3.698 -22.960 1.00 97.94 104 THR A O 1
ATOM 827 N N . GLU A 1 105 ? 14.250 -1.735 -22.902 1.00 97.44 105 GLU A N 1
ATOM 828 C CA . GLU A 1 105 ? 15.437 -0.867 -22.969 1.00 97.44 105 GLU A CA 1
ATOM 829 C C . GLU A 1 105 ? 16.426 -1.200 -21.838 1.00 97.44 105 GLU A C 1
ATOM 831 O O . GLU A 1 105 ? 17.609 -1.422 -22.077 1.00 97.44 105 GLU A O 1
ATOM 836 N N . TYR A 1 106 ? 15.928 -1.348 -20.605 1.00 98.06 106 TYR A N 1
ATOM 837 C CA . TYR A 1 106 ? 16.763 -1.731 -19.466 1.00 98.06 106 TYR A CA 1
ATOM 838 C C . TYR A 1 106 ? 17.436 -3.098 -19.646 1.00 98.06 106 TYR A C 1
ATOM 840 O O . TYR 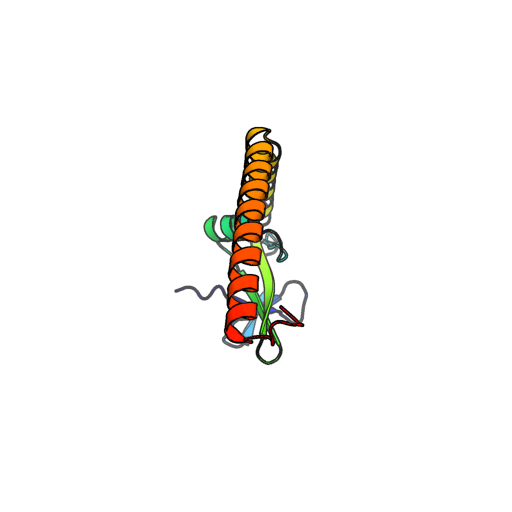A 1 106 ? 18.595 -3.257 -19.271 1.00 98.06 106 TYR A O 1
ATOM 848 N N . VAL A 1 107 ? 16.722 -4.098 -20.175 1.00 98.25 107 VAL A N 1
ATOM 849 C CA . VAL A 1 107 ? 17.282 -5.438 -20.401 1.00 98.25 107 VAL A CA 1
ATOM 850 C C . VAL A 1 107 ? 18.407 -5.377 -21.426 1.00 98.25 107 VAL A C 1
ATOM 852 O O . VAL A 1 107 ? 19.467 -5.940 -21.169 1.00 98.25 107 VAL A O 1
ATOM 855 N N . GLU A 1 108 ? 18.208 -4.673 -22.539 1.00 97.56 108 GLU A N 1
ATOM 856 C CA . GLU A 1 108 ? 19.231 -4.505 -23.575 1.00 97.56 108 GLU A CA 1
ATOM 857 C C . GLU A 1 108 ? 20.489 -3.831 -23.012 1.00 97.56 108 GLU A C 1
ATOM 859 O O . GLU A 1 108 ? 21.586 -4.393 -23.102 1.00 97.56 108 GLU A O 1
ATOM 864 N N . ASP A 1 109 ? 20.323 -2.686 -22.345 1.00 97.88 109 ASP A N 1
ATOM 865 C CA . ASP A 1 109 ? 21.426 -1.926 -21.753 1.00 97.88 109 ASP A CA 1
ATOM 866 C C . ASP A 1 109 ? 22.167 -2.735 -20.682 1.00 97.88 109 ASP A C 1
ATOM 868 O O . ASP A 1 109 ? 23.401 -2.777 -20.644 1.00 97.88 109 ASP A O 1
ATOM 872 N N . PHE A 1 110 ? 21.422 -3.410 -19.804 1.00 98.00 110 PHE A N 1
ATOM 873 C CA . PHE A 1 110 ? 22.004 -4.207 -18.733 1.00 98.00 110 PHE A CA 1
ATOM 874 C C . PHE A 1 110 ? 22.761 -5.416 -19.281 1.00 98.00 110 PHE A C 1
ATOM 876 O O . PHE A 1 110 ? 23.876 -5.694 -18.836 1.00 98.00 110 PHE A O 1
ATOM 883 N N . THR A 1 111 ? 22.201 -6.124 -20.263 1.00 96.31 111 THR A N 1
ATOM 884 C CA . THR A 1 111 ? 22.878 -7.257 -20.898 1.00 96.31 111 THR A CA 1
ATOM 885 C C . THR A 1 111 ? 24.154 -6.810 -21.602 1.00 96.31 111 THR A C 1
ATOM 887 O O . THR A 1 111 ? 25.190 -7.449 -21.415 1.00 96.31 111 THR A O 1
ATOM 890 N N . ALA A 1 112 ? 24.122 -5.695 -22.337 1.00 95.12 112 ALA A N 1
ATOM 891 C CA . ALA A 1 112 ? 25.313 -5.136 -22.970 1.00 95.12 112 ALA A CA 1
ATOM 892 C C . ALA A 1 112 ? 26.388 -4.766 -21.934 1.00 95.12 112 ALA A C 1
ATOM 894 O O . ALA A 1 112 ? 27.558 -5.113 -22.104 1.00 95.12 112 ALA A O 1
ATOM 895 N N . ALA A 1 113 ? 25.994 -4.131 -20.826 1.00 97.31 113 ALA A N 1
ATOM 896 C CA . ALA A 1 113 ? 26.905 -3.787 -19.739 1.00 97.31 113 ALA A CA 1
ATOM 897 C C . ALA A 1 113 ? 27.533 -5.030 -19.085 1.00 97.31 113 ALA A C 1
ATOM 899 O O . ALA A 1 113 ? 28.735 -5.044 -18.822 1.00 97.31 113 ALA A O 1
ATOM 900 N N . VAL A 1 114 ? 26.750 -6.090 -18.856 1.00 96.56 114 VAL A N 1
ATOM 901 C CA . VAL A 1 114 ? 27.252 -7.361 -18.309 1.00 96.56 114 VAL A CA 1
ATOM 902 C C . VAL A 1 114 ? 28.211 -8.041 -19.286 1.00 96.56 114 VAL A C 1
ATOM 904 O O . VAL A 1 114 ? 29.283 -8.476 -18.870 1.00 96.56 114 VAL A O 1
ATOM 907 N N . ALA A 1 115 ? 27.870 -8.108 -20.575 1.00 93.88 115 ALA A N 1
ATOM 908 C CA . ALA A 1 115 ? 28.733 -8.707 -21.592 1.00 93.88 115 ALA A CA 1
ATOM 909 C C . ALA A 1 115 ? 30.069 -7.959 -21.721 1.00 93.88 115 ALA A C 1
ATOM 911 O O . ALA A 1 115 ? 31.122 -8.590 -21.802 1.00 93.88 115 ALA A O 1
ATOM 912 N N . ALA A 1 116 ? 30.034 -6.623 -21.677 1.00 94.12 116 ALA A N 1
ATOM 913 C CA . ALA A 1 116 ? 31.232 -5.790 -21.682 1.00 94.12 116 ALA A CA 1
ATOM 914 C C . ALA A 1 116 ? 32.072 -5.972 -20.409 1.00 94.12 116 ALA A C 1
ATOM 916 O O . ALA A 1 116 ? 33.292 -6.062 -20.493 1.00 94.12 116 ALA A O 1
ATOM 917 N N . PHE A 1 117 ? 31.434 -6.051 -19.237 1.00 96.56 117 PHE A N 1
ATOM 918 C CA . PHE A 1 117 ? 32.125 -6.248 -17.962 1.00 96.56 117 PHE A CA 1
ATOM 919 C C . PHE A 1 117 ? 32.816 -7.613 -17.867 1.00 96.56 117 PHE A C 1
ATOM 921 O O . PHE A 1 117 ? 33.926 -7.703 -17.349 1.00 96.56 117 PHE A O 1
ATOM 928 N N . LEU A 1 118 ? 32.158 -8.674 -18.342 1.00 95.44 118 LEU A N 1
ATOM 929 C CA . LEU A 1 118 ? 32.698 -10.034 -18.291 1.00 95.44 118 LEU A CA 1
ATOM 930 C C . LEU A 1 118 ? 33.744 -10.313 -19.378 1.00 95.44 118 LEU A C 1
ATOM 932 O O . LEU A 1 118 ? 34.466 -11.298 -19.258 1.00 95.44 118 LEU A O 1
ATOM 936 N N . ASP A 1 119 ? 33.811 -9.463 -20.408 1.00 93.25 119 ASP A N 1
ATOM 937 C CA . ASP A 1 119 ? 34.765 -9.517 -21.521 1.00 93.25 119 ASP A CA 1
ATOM 938 C C . ASP A 1 119 ? 34.971 -10.933 -22.080 1.00 93.25 119 ASP A C 1
ATOM 940 O O . ASP A 1 119 ? 36.071 -11.490 -22.094 1.00 93.25 119 ASP A O 1
ATOM 944 N N . PHE A 1 120 ? 33.875 -11.555 -22.523 1.00 90.44 120 PHE A N 1
ATOM 945 C CA . PHE A 1 120 ? 33.941 -12.899 -23.085 1.00 90.44 120 PHE A CA 1
ATOM 946 C C . PHE A 1 120 ? 34.922 -12.961 -24.261 1.00 90.44 120 PHE A C 1
ATOM 948 O O . PHE A 1 120 ? 34.970 -12.065 -25.115 1.00 90.44 120 PHE A O 1
ATOM 955 N N . HIS A 1 121 ? 35.667 -14.070 -24.329 1.00 90.62 121 HIS A N 1
ATOM 956 C CA . HIS A 1 121 ? 36.518 -14.381 -25.473 1.00 90.62 121 HIS A CA 1
ATOM 957 C C . HIS A 1 121 ? 35.680 -14.320 -26.768 1.00 90.62 121 HIS A C 1
ATOM 959 O O . HIS A 1 121 ? 34.547 -14.800 -26.751 1.00 90.62 121 HIS A O 1
ATOM 965 N N . PRO A 1 122 ? 36.196 -13.807 -27.903 1.00 84.75 122 PRO A N 1
ATOM 966 C CA . PRO A 1 122 ? 35.406 -13.565 -29.121 1.00 84.75 122 PRO A CA 1
ATOM 967 C C . PRO A 1 122 ? 34.608 -14.757 -29.676 1.00 84.75 122 PRO A C 1
ATOM 969 O O . PRO A 1 122 ? 33.624 -14.557 -30.373 1.00 84.75 122 PRO A O 1
ATOM 972 N N . VAL A 1 123 ? 35.008 -15.993 -29.360 1.00 89.88 123 VAL A N 1
ATOM 973 C CA . VAL A 1 123 ? 34.279 -17.228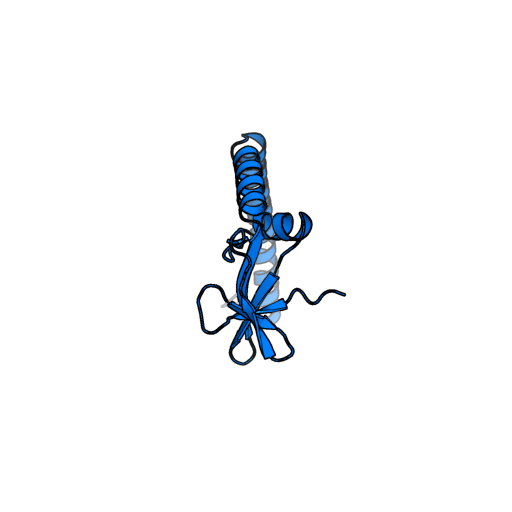 -29.732 1.00 89.88 123 VAL A CA 1
ATOM 974 C C . VAL A 1 123 ? 33.031 -17.500 -28.873 1.00 89.88 123 VAL A C 1
ATOM 976 O O . VAL A 1 123 ? 32.281 -18.429 -29.157 1.00 89.88 123 VAL A O 1
ATOM 979 N N . HIS A 1 124 ? 32.832 -16.715 -27.814 1.00 76.31 124 HIS A N 1
ATOM 980 C CA . HIS A 1 124 ? 31.750 -16.816 -26.833 1.00 76.31 124 HIS A CA 1
ATOM 981 C C . HIS A 1 124 ? 31.011 -15.480 -26.627 1.00 76.31 124 HIS A C 1
ATOM 983 O O . HIS A 1 124 ? 30.282 -15.349 -25.644 1.00 76.31 124 HIS A O 1
ATOM 989 N N . ARG A 1 125 ? 31.233 -14.492 -27.503 1.00 64.75 125 ARG A N 1
ATOM 990 C CA . ARG A 1 125 ? 30.477 -13.231 -27.523 1.00 64.75 125 ARG A CA 1
ATOM 991 C C . ARG A 1 125 ? 29.162 -13.380 -28.274 1.00 64.75 125 ARG A C 1
ATOM 993 O O . ARG A 1 125 ? 29.140 -14.141 -29.266 1.00 64.75 125 ARG A O 1
#

pLDDT: mean 93.9, std 7.98, range [41.47, 98.25]

Foldseek 3Di:
DPPLEWEDDPDPQWTADPVRDIDGHDPQKDFAAPDDPQLQVQQVVVDDKHWYWDDDPPDIDTGGIIDGPVSSVVSVVVVVVVCPDPVNVVVVVVVVVVVVVVVVVVVVVVVVVVCVVVVDDPVGD

Sequence (125 aa):
MNDHNFSPGSKNNTVRSKDGQVLKVPDDWALLPPGDAALTRRVKAAGEHWVVQEKKGRKVFSRGVWAPALTIERIRAELETERSTASFARRKEADAKRREKAQTEYVEDFTAAVAAFLDFHPVHR